Protein AF-A0A7C9DYQ6-F1 (afdb_monomer_lite)

pLDDT: mean 89.9, std 9.7, range [53.25, 98.31]

Organism: Opuntia streptacantha (NCBI:txid393608)

Sequence (169 aa):
LSIEDQRYFRDIVRRTRMLYDALRILAMAEEERRSGPGAGRRVRGDLRASTLLRDRGLWLNRDKRIVGSIPGVYIGDLFYFRMELCVVGLHGQSQAGIDYLPSSQSANGEPIATSIIVSGGYEDDEDAGDVLIYTGHGGHDKFHRMANHQKLEGGNLALERSMHYGIEI

Structure (mmCIF, N/CA/C/O backbone):
data_AF-A0A7C9DYQ6-F1
#
_entry.id   AF-A0A7C9DYQ6-F1
#
loop_
_atom_site.group_PDB
_atom_site.id
_atom_site.type_symbol
_atom_site.label_atom_id
_atom_site.label_alt_id
_atom_site.label_comp_id
_atom_site.label_asym_id
_atom_site.label_entity_id
_atom_site.label_seq_id
_atom_site.pdbx_PDB_ins_code
_atom_site.Cartn_x
_atom_site.Cartn_y
_atom_site.Cartn_z
_atom_site.occupancy
_atom_site.B_iso_or_equiv
_atom_site.auth_seq_id
_atom_site.auth_comp_id
_atom_site.auth_asym_id
_atom_site.auth_atom_id
_atom_site.pdbx_PDB_model_num
ATOM 1 N N . LEU A 1 1 ? -15.696 -10.432 -8.294 1.00 79.88 1 LEU A N 1
ATOM 2 C CA . LEU A 1 1 ? -16.493 -10.059 -7.101 1.00 79.88 1 LEU A CA 1
ATOM 3 C C . LEU A 1 1 ? -17.885 -9.661 -7.555 1.00 79.88 1 LEU A C 1
ATOM 5 O O . LEU A 1 1 ? -17.984 -8.973 -8.567 1.00 79.88 1 LEU A O 1
ATOM 9 N N . SER A 1 2 ? -18.927 -10.097 -6.850 1.00 94.62 2 SER A N 1
ATOM 10 C CA . SER A 1 2 ? -20.296 -9.629 -7.095 1.00 94.62 2 SER A CA 1
ATOM 11 C C . SER A 1 2 ? -20.467 -8.165 -6.659 1.00 94.62 2 SER A C 1
ATOM 13 O O . SER A 1 2 ? -19.612 -7.608 -5.966 1.00 94.62 2 SER A O 1
ATOM 15 N N . ILE A 1 3 ? -21.581 -7.529 -7.035 1.00 93.94 3 ILE A N 1
ATOM 16 C CA . ILE A 1 3 ? -21.916 -6.169 -6.572 1.00 93.94 3 ILE A CA 1
ATOM 17 C C . ILE A 1 3 ? -22.060 -6.135 -5.042 1.00 93.94 3 ILE A C 1
ATOM 19 O O . ILE A 1 3 ? -21.660 -5.164 -4.397 1.00 93.94 3 ILE A O 1
ATOM 23 N N . GLU A 1 4 ? -22.608 -7.193 -4.445 1.00 96.31 4 GLU A N 1
ATOM 24 C CA . GLU A 1 4 ? -22.757 -7.306 -2.992 1.00 96.31 4 GLU A CA 1
ATOM 25 C C . GLU A 1 4 ? -21.396 -7.389 -2.297 1.00 96.31 4 GLU A C 1
ATOM 27 O O . GLU A 1 4 ? -21.159 -6.649 -1.341 1.00 96.31 4 GLU A O 1
ATOM 32 N N . ASP A 1 5 ? -20.464 -8.180 -2.840 1.00 95.88 5 ASP A N 1
ATOM 33 C CA . ASP A 1 5 ? -19.092 -8.264 -2.326 1.00 95.88 5 ASP A CA 1
ATOM 34 C C . ASP A 1 5 ? -18.381 -6.912 -2.413 1.00 95.88 5 ASP A C 1
ATOM 36 O O . ASP A 1 5 ? -17.730 -6.476 -1.464 1.00 95.88 5 ASP A O 1
ATOM 40 N N . GLN A 1 6 ? -18.512 -6.216 -3.546 1.00 95.19 6 GLN A N 1
ATOM 41 C CA . GLN A 1 6 ? -17.910 -4.897 -3.733 1.00 95.19 6 GLN A CA 1
ATOM 42 C C . GLN A 1 6 ? -18.419 -3.901 -2.685 1.00 95.19 6 GLN A C 1
ATOM 44 O O . GLN A 1 6 ? -17.619 -3.215 -2.047 1.00 95.19 6 GLN A O 1
ATOM 49 N N . ARG A 1 7 ? -19.738 -3.861 -2.449 1.00 96.88 7 ARG A N 1
ATOM 50 C CA . ARG A 1 7 ? -20.347 -3.018 -1.406 1.00 96.88 7 ARG A CA 1
ATOM 51 C C . ARG A 1 7 ? -19.854 -3.395 -0.012 1.00 96.88 7 ARG A C 1
ATOM 53 O O . ARG A 1 7 ? -19.567 -2.504 0.785 1.00 96.88 7 ARG A O 1
ATOM 60 N N . TYR A 1 8 ? -19.738 -4.690 0.269 1.00 97.56 8 TYR A N 1
ATOM 61 C CA . TYR A 1 8 ? -19.241 -5.204 1.540 1.00 97.56 8 TYR A CA 1
ATOM 62 C C . TYR A 1 8 ? -17.797 -4.761 1.810 1.00 97.56 8 TYR A C 1
ATOM 64 O O . TYR A 1 8 ? -17.528 -4.125 2.832 1.00 97.56 8 TYR A O 1
ATOM 72 N N . PHE A 1 9 ? -16.875 -5.012 0.877 1.00 97.06 9 PHE A N 1
ATOM 73 C CA . PHE A 1 9 ? -15.475 -4.613 1.039 1.00 97.06 9 PHE A CA 1
ATOM 74 C C . PHE A 1 9 ? -15.312 -3.095 1.091 1.00 97.06 9 PHE A C 1
ATOM 76 O O . PHE A 1 9 ? -14.523 -2.588 1.892 1.00 97.06 9 PHE A O 1
ATOM 83 N N . ARG A 1 10 ? -16.100 -2.350 0.305 1.00 97.81 10 ARG A N 1
ATOM 84 C CA . ARG A 1 10 ? -16.103 -0.886 0.369 1.00 97.81 10 ARG A CA 1
ATOM 85 C C . ARG A 1 10 ? -16.522 -0.378 1.746 1.00 97.81 10 ARG A C 1
ATOM 87 O O . ARG A 1 10 ? -15.902 0.554 2.257 1.00 97.81 10 ARG A O 1
ATOM 94 N N . ASP A 1 11 ? -17.535 -0.983 2.368 1.00 98.19 11 ASP A N 1
ATOM 95 C CA . ASP A 1 11 ? -17.958 -0.598 3.718 1.00 98.19 11 ASP A CA 1
ATOM 96 C C . ASP A 1 11 ? -16.889 -0.918 4.772 1.00 98.19 11 ASP A C 1
ATOM 98 O O . ASP A 1 11 ? -16.663 -0.108 5.673 1.00 98.19 11 ASP A O 1
ATOM 102 N N . ILE A 1 12 ? -16.174 -2.040 4.633 1.00 97.88 12 ILE A N 1
ATOM 103 C CA . ILE A 1 12 ? -15.039 -2.378 5.507 1.00 97.88 12 ILE A CA 1
ATOM 104 C C . ILE A 1 12 ? -13.942 -1.319 5.404 1.00 97.88 12 ILE A C 1
ATOM 106 O O . ILE A 1 12 ? -13.562 -0.745 6.425 1.00 97.88 12 ILE A O 1
ATOM 110 N N . VAL A 1 13 ? -13.467 -1.017 4.190 1.00 97.81 13 VAL A N 1
ATOM 111 C CA . VAL A 1 13 ? -12.419 -0.006 3.977 1.00 97.81 13 VAL A CA 1
ATOM 112 C C . VAL A 1 13 ? -12.864 1.343 4.541 1.00 97.81 13 VAL A C 1
ATOM 114 O O . VAL A 1 13 ? -12.120 1.971 5.295 1.00 97.81 13 VAL A O 1
ATOM 117 N N . ARG A 1 14 ? -14.108 1.760 4.274 1.00 98.12 14 ARG A N 1
ATOM 118 C CA . ARG A 1 14 ? -14.682 3.003 4.807 1.00 98.12 14 ARG A CA 1
ATOM 119 C C . ARG A 1 14 ? -14.656 3.044 6.339 1.00 98.12 14 ARG A C 1
ATOM 121 O O . ARG A 1 14 ? -14.212 4.039 6.908 1.00 98.12 14 ARG A O 1
ATOM 128 N N . ARG A 1 15 ? -15.112 1.986 7.021 1.00 98.25 15 ARG A N 1
ATOM 129 C CA . ARG A 1 15 ? -15.119 1.920 8.496 1.00 98.25 15 ARG A CA 1
ATOM 130 C C . ARG A 1 15 ? -13.708 1.935 9.076 1.00 98.25 15 ARG A C 1
ATOM 132 O O . ARG A 1 15 ? -13.469 2.659 10.040 1.00 98.25 15 ARG A O 1
ATOM 139 N N . THR A 1 16 ? -12.781 1.182 8.486 1.00 98.19 16 THR A N 1
ATOM 140 C CA . THR A 1 16 ? -11.380 1.150 8.925 1.00 98.19 16 THR A CA 1
ATOM 141 C C . THR A 1 16 ? -10.738 2.527 8.813 1.00 98.19 16 THR A C 1
ATOM 143 O O . THR A 1 16 ? -10.102 2.980 9.763 1.00 98.19 16 THR A O 1
ATOM 146 N N . ARG A 1 17 ? -10.954 3.231 7.695 1.00 97.88 17 ARG A N 1
ATOM 147 C CA . ARG A 1 17 ? -10.434 4.589 7.488 1.00 97.88 17 ARG A CA 1
ATOM 148 C C . ARG A 1 17 ? -11.036 5.598 8.467 1.00 97.88 17 ARG A C 1
ATOM 150 O O . ARG A 1 17 ? -10.295 6.343 9.097 1.00 97.88 17 ARG A O 1
ATOM 157 N N . MET A 1 18 ? -12.353 5.554 8.693 1.00 98.12 18 MET A N 1
ATOM 158 C CA . MET A 1 18 ? -13.001 6.397 9.708 1.00 98.12 18 MET A CA 1
ATOM 159 C C . MET A 1 18 ? -12.427 6.170 11.109 1.00 98.12 18 MET A C 1
ATOM 161 O O . MET A 1 18 ? -12.198 7.126 11.848 1.00 98.12 18 MET A O 1
ATOM 165 N N . LEU A 1 19 ? -12.190 4.910 11.483 1.00 98.19 19 LEU A N 1
ATOM 166 C CA . LEU A 1 19 ? -11.599 4.581 12.774 1.00 98.19 19 LEU A CA 1
ATOM 167 C C . LEU A 1 19 ? -10.146 5.064 12.864 1.00 98.19 19 LEU A C 1
ATOM 169 O O . LEU A 1 19 ? -9.760 5.640 13.878 1.00 98.19 19 LEU A O 1
ATOM 173 N N . TYR A 1 20 ? -9.357 4.863 11.807 1.00 98.31 20 TYR A N 1
ATOM 174 C CA . TYR A 1 20 ? -7.987 5.363 11.718 1.00 98.31 20 TYR A CA 1
ATOM 175 C C . TYR A 1 20 ? -7.922 6.880 11.928 1.00 98.31 20 TYR A C 1
ATOM 177 O O . TYR A 1 20 ? -7.159 7.349 12.774 1.00 98.31 20 TYR A O 1
ATOM 185 N N . ASP A 1 21 ? -8.763 7.639 11.225 1.00 97.62 21 ASP A N 1
ATOM 186 C CA . ASP A 1 21 ? -8.807 9.095 11.348 1.00 97.62 21 ASP A CA 1
ATOM 187 C C . ASP A 1 21 ? -9.273 9.557 12.729 1.00 97.62 21 ASP A C 1
ATOM 189 O O . ASP A 1 21 ? -8.653 10.446 13.317 1.00 97.62 21 ASP A O 1
ATOM 193 N N . ALA A 1 22 ? -10.308 8.927 13.291 1.00 97.69 22 ALA A N 1
ATOM 194 C CA . ALA A 1 22 ? -10.780 9.246 14.636 1.00 97.69 22 ALA A CA 1
ATOM 195 C C . ALA A 1 22 ? -9.684 9.016 15.691 1.00 97.69 22 ALA A C 1
ATOM 197 O O . ALA A 1 22 ? -9.446 9.876 16.540 1.00 97.69 22 ALA A O 1
ATOM 198 N N . LEU A 1 23 ? -8.968 7.889 15.607 1.00 97.06 23 LEU A N 1
ATOM 199 C CA . LEU A 1 23 ? -7.851 7.577 16.501 1.00 97.06 23 LEU A CA 1
ATOM 200 C C . LEU A 1 23 ? -6.681 8.544 16.318 1.00 97.06 23 LEU A C 1
ATOM 202 O O . LEU A 1 23 ? -6.050 8.934 17.299 1.00 97.06 23 LEU A O 1
ATOM 206 N N . ARG A 1 24 ? -6.395 8.954 15.080 1.00 95.94 24 ARG A N 1
ATOM 207 C CA . ARG A 1 24 ? -5.340 9.924 14.773 1.00 95.94 24 ARG A CA 1
ATOM 208 C C . ARG A 1 24 ? -5.650 11.284 15.395 1.00 95.94 24 ARG A C 1
ATOM 210 O O . ARG A 1 24 ? -4.775 11.856 16.042 1.00 95.94 24 ARG A O 1
ATOM 217 N N . ILE A 1 25 ? -6.880 11.774 15.235 1.00 94.31 25 ILE A N 1
ATOM 218 C CA . ILE A 1 25 ? -7.342 13.044 15.818 1.00 94.31 25 ILE A CA 1
ATOM 219 C C . ILE A 1 25 ? -7.317 12.970 17.348 1.00 94.31 25 ILE A C 1
ATOM 221 O O . ILE A 1 25 ? -6.784 13.871 17.994 1.00 94.31 25 ILE A O 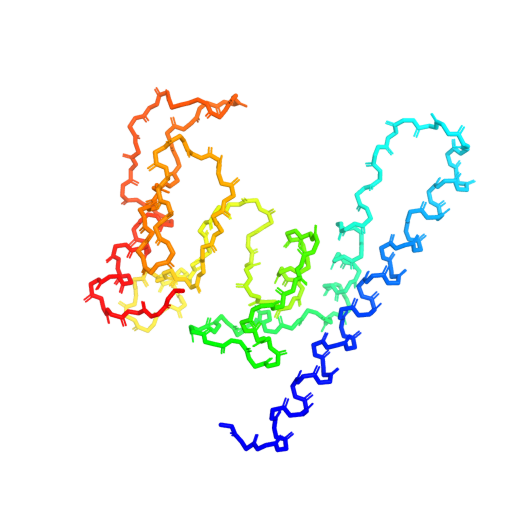1
ATOM 225 N N . LEU A 1 26 ? -7.818 11.877 17.932 1.00 94.12 26 LEU A N 1
ATOM 226 C CA . LEU A 1 26 ? -7.792 11.668 19.380 1.00 94.12 26 LEU A CA 1
ATOM 227 C C . LEU A 1 26 ? -6.357 11.667 19.925 1.00 94.12 26 LEU A C 1
ATOM 229 O O . LEU A 1 26 ? -6.066 12.371 20.887 1.00 94.12 26 LEU A O 1
ATOM 233 N N . ALA A 1 27 ? -5.443 10.938 19.280 1.00 91.12 27 ALA A N 1
ATOM 234 C CA . ALA A 1 27 ? -4.046 10.858 19.697 1.00 91.12 27 ALA A CA 1
ATOM 235 C C . ALA A 1 27 ? -3.321 12.215 19.639 1.00 91.12 27 ALA A C 1
ATOM 237 O O . ALA A 1 27 ? -2.399 12.442 20.425 1.00 91.12 27 ALA A O 1
ATOM 238 N N . MET A 1 28 ? -3.717 13.096 18.714 1.00 88.69 28 MET A N 1
ATOM 239 C CA . MET A 1 28 ? -3.224 14.474 18.641 1.00 88.69 28 MET A CA 1
ATOM 240 C C . MET A 1 28 ? -3.793 15.325 19.783 1.00 88.69 28 MET A C 1
ATOM 242 O O . MET A 1 28 ? -3.023 15.941 20.518 1.00 88.69 28 MET A O 1
ATOM 246 N N . ALA A 1 29 ? -5.112 15.288 19.995 1.00 89.25 29 ALA A N 1
ATOM 247 C CA . ALA A 1 29 ? -5.782 16.049 21.051 1.00 89.25 29 ALA A CA 1
ATOM 248 C C . ALA A 1 29 ? -5.314 15.651 22.466 1.00 89.25 29 ALA A C 1
ATOM 250 O O . ALA A 1 29 ? -5.146 16.502 23.341 1.00 89.25 29 ALA A O 1
ATOM 251 N N . GLU A 1 30 ? -5.073 14.360 22.711 1.00 88.44 30 GLU A N 1
ATOM 252 C CA . GLU A 1 30 ? -4.536 13.874 23.986 1.00 88.44 30 GLU A CA 1
ATOM 253 C C . GLU A 1 30 ? -3.125 14.394 24.267 1.00 88.44 30 GLU A C 1
ATOM 255 O O . GLU A 1 30 ? -2.801 14.690 25.419 1.00 88.44 30 GLU A O 1
ATOM 260 N N . GLU A 1 31 ? -2.283 14.516 23.241 1.00 83.56 31 GLU A N 1
ATOM 261 C CA . GLU A 1 31 ? -0.938 15.050 23.421 1.00 83.56 31 GLU A CA 1
ATOM 262 C C . GLU A 1 31 ? -0.965 16.557 23.678 1.00 83.56 31 GLU A C 1
ATOM 264 O O . GLU A 1 31 ? -0.283 17.022 24.587 1.00 83.56 31 GLU A O 1
ATOM 269 N N . GLU A 1 32 ? -1.777 17.317 22.938 1.00 83.25 32 GLU A N 1
ATOM 270 C CA . GLU A 1 32 ? -1.938 18.761 23.160 1.00 83.25 32 GLU A CA 1
ATOM 271 C C . GLU A 1 32 ? -2.374 19.060 24.600 1.00 83.25 32 GLU A C 1
ATOM 273 O O . GLU A 1 32 ? -1.846 19.966 25.246 1.00 83.25 32 GLU A O 1
ATOM 278 N N . ARG A 1 33 ? -3.270 18.232 25.152 1.00 83.88 33 ARG A N 1
ATOM 279 C CA . ARG A 1 33 ? -3.682 18.310 26.559 1.00 83.88 33 ARG A CA 1
ATOM 280 C C . ARG A 1 33 ? -2.561 18.007 27.556 1.00 83.88 33 ARG A C 1
ATOM 282 O O . ARG A 1 33 ? -2.598 18.539 28.661 1.00 83.88 33 ARG A O 1
ATOM 289 N N . ARG A 1 34 ? -1.621 17.117 27.218 1.00 81.31 34 ARG A N 1
ATOM 290 C CA . ARG A 1 34 ? -0.516 16.705 28.107 1.00 81.31 34 ARG A CA 1
ATOM 291 C C . ARG A 1 34 ? 0.662 17.669 28.056 1.00 81.31 34 ARG A C 1
ATOM 293 O O . ARG A 1 34 ? 1.248 17.961 29.092 1.00 81.31 34 ARG A O 1
ATOM 300 N N . SER A 1 35 ? 1.008 18.132 26.862 1.00 76.50 35 SER A N 1
ATOM 301 C CA . SER A 1 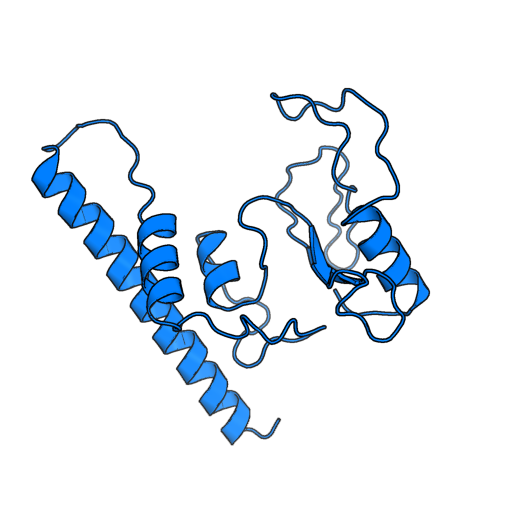35 ? 2.219 18.913 26.604 1.00 76.50 35 SER A CA 1
ATOM 302 C C . SER A 1 35 ? 1.979 20.427 26.652 1.00 76.50 35 SER A C 1
ATOM 304 O O . SER A 1 35 ? 2.939 21.193 26.659 1.00 76.50 35 SER A O 1
ATOM 306 N N . GLY A 1 36 ? 0.717 20.863 26.733 1.00 67.31 36 GLY A N 1
ATOM 307 C CA . GLY A 1 36 ? 0.322 22.269 26.689 1.00 67.31 36 GLY A CA 1
ATOM 308 C C . GLY A 1 36 ? 0.355 22.846 25.264 1.00 67.31 36 GLY A C 1
ATOM 309 O O . GLY A 1 36 ? 1.024 22.302 24.378 1.00 67.31 36 GLY A O 1
ATOM 310 N N . PRO A 1 37 ? -0.367 23.952 25.002 1.00 62.12 37 PRO A N 1
ATOM 311 C CA . PRO A 1 37 ? -0.354 24.600 23.694 1.00 62.12 37 PRO A CA 1
ATOM 312 C C . PRO A 1 37 ? 1.060 25.108 23.359 1.00 62.12 37 PRO A C 1
ATOM 314 O O . PRO A 1 37 ? 1.638 25.891 24.107 1.00 62.12 37 PRO A O 1
ATOM 317 N N . GLY A 1 38 ? 1.622 24.663 22.229 1.00 59.38 38 GLY A N 1
ATOM 318 C CA . GLY A 1 38 ? 2.915 25.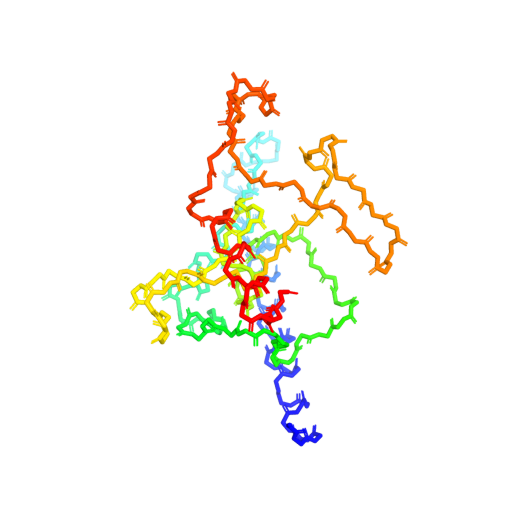146 21.718 1.00 59.38 38 GLY A CA 1
ATOM 319 C C . GLY A 1 38 ? 4.148 24.290 22.039 1.00 59.38 38 GLY A C 1
ATOM 320 O O . GLY A 1 38 ? 5.251 24.658 21.636 1.00 59.38 38 GLY A O 1
ATOM 321 N N . ALA A 1 39 ? 4.008 23.131 22.694 1.00 58.12 39 ALA A N 1
ATOM 322 C CA . ALA A 1 39 ? 5.112 22.178 22.823 1.00 58.12 39 ALA A CA 1
ATOM 323 C C . ALA A 1 39 ? 5.440 21.551 21.452 1.00 58.12 39 ALA A C 1
ATOM 325 O O . ALA A 1 39 ? 4.761 20.645 20.978 1.00 58.12 39 ALA A O 1
ATOM 326 N N . GLY A 1 40 ? 6.485 22.064 20.796 1.00 53.25 40 GLY A N 1
ATOM 327 C CA . GLY A 1 40 ? 6.843 21.841 19.387 1.00 53.25 40 GLY A CA 1
ATOM 328 C C . GLY A 1 40 ? 7.254 20.426 18.950 1.00 53.25 40 GLY A C 1
ATOM 329 O O . GLY A 1 40 ? 8.011 20.289 17.989 1.00 53.25 40 GLY A O 1
ATOM 330 N N . ARG A 1 41 ? 6.783 19.353 19.597 1.00 60.28 41 ARG A N 1
ATOM 331 C CA . ARG A 1 41 ? 6.963 17.987 19.087 1.00 60.28 41 ARG A CA 1
ATOM 332 C C . ARG A 1 41 ? 5.784 17.624 18.192 1.00 60.28 41 ARG A C 1
ATOM 334 O O . ARG A 1 41 ? 4.681 17.379 18.664 1.00 60.28 41 ARG A O 1
ATOM 341 N N . ARG A 1 42 ? 6.029 17.575 16.880 1.00 66.12 42 ARG A N 1
ATOM 342 C CA . ARG A 1 42 ? 5.038 17.173 15.873 1.00 66.12 42 ARG A CA 1
ATOM 343 C C . ARG A 1 42 ? 4.565 15.748 16.177 1.00 66.12 42 ARG A C 1
ATOM 345 O O . ARG A 1 42 ? 5.302 14.782 15.978 1.00 66.12 42 ARG A O 1
ATOM 352 N N . VAL A 1 43 ? 3.356 15.624 16.713 1.00 73.88 43 VAL A N 1
ATOM 353 C CA . VAL A 1 43 ? 2.785 14.339 17.121 1.00 73.88 43 VAL A CA 1
ATOM 354 C C . VAL A 1 43 ? 2.510 13.515 15.879 1.00 73.88 43 VAL A C 1
ATOM 356 O O . VAL A 1 43 ? 1.725 13.905 15.018 1.00 73.88 43 VAL A O 1
ATOM 359 N N . ARG A 1 44 ? 3.146 12.348 15.791 1.00 87.12 44 ARG A N 1
ATOM 360 C CA . ARG A 1 44 ? 2.879 11.358 14.746 1.00 87.12 44 ARG A CA 1
ATOM 361 C C . ARG A 1 44 ? 1.609 10.575 15.081 1.00 87.12 44 ARG A C 1
ATOM 363 O O . ARG A 1 44 ? 1.658 9.385 15.398 1.00 87.12 44 ARG A O 1
ATOM 370 N N . GLY A 1 45 ? 0.471 11.274 15.085 1.00 92.62 45 GLY A N 1
ATOM 371 C CA . GLY A 1 45 ? -0.845 10.677 15.333 1.00 92.62 45 GLY A CA 1
ATOM 372 C C . GLY A 1 45 ? -1.145 9.543 14.351 1.00 92.62 45 GLY A C 1
ATOM 373 O O . GLY A 1 45 ? -1.750 8.546 14.731 1.00 92.62 45 GLY A O 1
ATOM 374 N N . ASP A 1 46 ? -0.630 9.655 13.123 1.00 94.75 46 ASP A N 1
ATOM 375 C CA . ASP A 1 46 ? -0.660 8.630 12.081 1.00 94.75 46 ASP A CA 1
ATOM 376 C C . ASP A 1 46 ? -0.027 7.306 12.540 1.00 94.75 46 ASP A C 1
ATOM 378 O O . ASP A 1 46 ? -0.614 6.238 12.349 1.00 94.75 46 ASP A O 1
ATOM 382 N N . LEU A 1 47 ? 1.141 7.374 13.191 1.00 95.06 47 LEU A N 1
ATOM 383 C CA . LEU A 1 47 ? 1.843 6.205 13.726 1.00 95.06 47 LEU A CA 1
ATOM 384 C C . LEU A 1 47 ? 1.129 5.630 14.950 1.00 95.06 47 LEU A C 1
ATOM 386 O O . LEU A 1 47 ? 1.016 4.409 15.061 1.00 95.06 47 LEU A O 1
ATOM 390 N N . ARG A 1 48 ? 0.628 6.483 15.856 1.00 94.56 48 ARG A N 1
ATOM 391 C CA . ARG A 1 48 ? -0.119 6.034 17.046 1.00 94.56 48 ARG A CA 1
ATOM 392 C C . ARG A 1 48 ? -1.404 5.305 16.655 1.00 94.56 48 ARG A C 1
ATOM 394 O O . ARG A 1 48 ? -1.627 4.189 17.119 1.00 94.56 48 ARG A O 1
ATOM 401 N N . ALA A 1 49 ? -2.205 5.895 15.767 1.00 97.06 49 ALA A N 1
ATOM 402 C CA . ALA A 1 49 ? -3.436 5.287 15.271 1.00 97.06 49 ALA A CA 1
ATOM 403 C C . ALA A 1 49 ? -3.158 3.955 14.568 1.00 97.06 49 ALA A C 1
ATOM 405 O O . ALA A 1 49 ? -3.788 2.946 14.875 1.00 97.06 49 ALA A O 1
ATOM 406 N N . SER A 1 50 ? -2.161 3.930 13.679 1.00 96.94 50 SER A N 1
ATOM 407 C CA . SER A 1 50 ? -1.784 2.714 12.961 1.00 96.94 50 SER A CA 1
ATOM 408 C C . SER A 1 50 ? -1.302 1.604 13.900 1.00 96.94 50 SER A C 1
ATOM 410 O O . SER A 1 50 ? -1.727 0.459 13.755 1.00 96.94 50 SER A O 1
ATOM 412 N N . THR A 1 51 ? -0.482 1.945 14.901 1.00 96.25 51 THR A N 1
ATOM 413 C CA . THR A 1 51 ? -0.006 1.007 15.932 1.00 96.25 51 THR A CA 1
ATOM 414 C C . THR A 1 51 ? -1.174 0.410 16.707 1.00 96.25 51 THR A C 1
ATOM 416 O O . THR A 1 51 ? -1.276 -0.806 16.813 1.00 96.25 51 THR A O 1
ATOM 419 N N . LEU A 1 52 ? -2.107 1.245 17.171 1.00 96.56 52 LEU A N 1
ATOM 420 C CA . LEU A 1 52 ? -3.272 0.770 17.911 1.00 96.56 52 LEU A CA 1
ATOM 421 C C . LEU A 1 52 ? -4.151 -0.156 17.061 1.00 96.56 52 LEU A C 1
ATOM 423 O O . LEU A 1 52 ? -4.568 -1.209 17.537 1.00 96.56 52 LEU A O 1
ATOM 427 N N . LEU A 1 53 ? -4.408 0.197 15.798 1.00 97.56 53 LEU A N 1
ATOM 428 C CA . LEU A 1 53 ? -5.153 -0.678 14.891 1.00 97.56 53 LEU A CA 1
ATOM 429 C C . LEU A 1 53 ? -4.427 -2.004 14.659 1.00 97.56 53 LEU A C 1
ATOM 431 O O . LEU A 1 53 ? -5.068 -3.052 14.676 1.00 97.56 53 LEU A O 1
ATOM 435 N N . ARG A 1 54 ? -3.101 -1.981 14.489 1.00 95.88 54 ARG A N 1
ATOM 436 C CA . ARG A 1 54 ? -2.291 -3.193 14.308 1.00 95.88 54 ARG A CA 1
ATOM 437 C C . ARG A 1 54 ? -2.409 -4.114 15.513 1.00 95.88 54 ARG A C 1
ATOM 439 O O . ARG A 1 54 ? -2.692 -5.297 15.354 1.00 95.88 54 ARG A O 1
ATOM 446 N N . ASP A 1 55 ? -2.215 -3.564 16.706 1.00 96.88 55 ASP A N 1
ATOM 447 C CA . ASP A 1 55 ? -2.193 -4.319 17.959 1.00 96.88 55 ASP A CA 1
ATOM 448 C C . ASP A 1 55 ? -3.582 -4.896 18.293 1.00 96.88 55 ASP A C 1
ATOM 450 O O . ASP A 1 55 ? -3.695 -5.900 18.993 1.00 96.88 55 ASP A O 1
ATOM 454 N N . ARG A 1 56 ? -4.649 -4.299 17.745 1.00 96.62 56 ARG A N 1
ATOM 455 C CA . ARG A 1 56 ? -6.026 -4.810 17.814 1.00 96.62 56 ARG A CA 1
ATOM 456 C C . ARG A 1 56 ? -6.419 -5.718 16.645 1.00 96.62 56 ARG A C 1
ATOM 458 O O . ARG A 1 56 ? -7.574 -6.123 16.579 1.00 96.62 56 ARG A O 1
ATOM 465 N N . GLY A 1 57 ? -5.499 -6.035 15.731 1.00 95.31 57 GLY A N 1
ATOM 466 C CA . GLY A 1 57 ? -5.776 -6.893 14.574 1.00 95.31 57 GLY A CA 1
ATOM 467 C C . GLY A 1 57 ? -6.717 -6.267 13.541 1.00 95.31 57 GLY A C 1
ATOM 468 O O . GLY A 1 57 ? -7.394 -6.983 12.816 1.00 95.31 57 GLY A O 1
ATOM 469 N N . LEU A 1 58 ? -6.782 -4.935 13.485 1.00 96.31 58 LEU A N 1
ATOM 470 C CA . LEU A 1 58 ? -7.691 -4.172 12.623 1.00 96.31 58 LEU A CA 1
ATOM 471 C C . LEU A 1 58 ? -7.032 -3.673 11.328 1.00 96.31 58 LEU A C 1
ATOM 473 O O . LEU A 1 58 ? -7.654 -2.928 10.573 1.00 96.31 58 LEU A O 1
ATOM 477 N N . TRP A 1 59 ? -5.780 -4.055 11.066 1.00 96.12 59 TRP A N 1
ATOM 478 C CA . TRP A 1 59 ? -5.195 -3.876 9.736 1.00 96.12 59 TRP A CA 1
ATOM 479 C C . TRP A 1 59 ? -5.866 -4.826 8.752 1.00 96.12 59 TRP A C 1
ATOM 481 O O . TRP A 1 59 ? -6.004 -6.021 9.015 1.00 96.12 59 TRP A O 1
ATOM 491 N N . LEU A 1 60 ? -6.249 -4.290 7.602 1.00 95.44 60 LEU A N 1
ATOM 492 C CA . LEU A 1 60 ? -6.786 -5.068 6.501 1.00 95.44 60 LEU A CA 1
ATOM 493 C C . LEU A 1 60 ? -5.637 -5.685 5.705 1.00 95.44 60 LEU A C 1
ATOM 495 O O . LEU A 1 60 ? -4.543 -5.131 5.644 1.00 95.44 60 LEU A O 1
ATOM 499 N N . ASN A 1 61 ? -5.893 -6.849 5.108 1.00 89.50 61 ASN A N 1
ATOM 500 C CA . ASN A 1 61 ? -4.978 -7.531 4.184 1.00 89.50 61 ASN A CA 1
ATOM 501 C C . ASN A 1 61 ? -3.548 -7.752 4.725 1.00 89.50 61 ASN A C 1
ATOM 503 O O . ASN A 1 61 ? -2.623 -7.994 3.963 1.00 89.50 61 ASN A O 1
ATOM 507 N N . ARG A 1 62 ? -3.353 -7.730 6.051 1.00 79.12 62 ARG A N 1
ATOM 508 C CA . ARG A 1 62 ? -2.027 -7.832 6.680 1.00 79.12 62 ARG A CA 1
ATOM 509 C C . ARG A 1 62 ? -1.275 -9.102 6.276 1.00 79.12 62 ARG A C 1
ATOM 511 O O . ARG A 1 62 ? -0.096 -9.044 5.941 1.00 79.12 62 ARG A O 1
ATOM 518 N N . ASP A 1 63 ? -1.975 -10.230 6.317 1.00 74.50 63 ASP A N 1
ATOM 519 C CA . ASP A 1 63 ? -1.411 -11.550 6.014 1.00 74.50 63 ASP A CA 1
ATOM 520 C C . ASP A 1 63 ? -1.642 -11.943 4.547 1.00 74.50 63 ASP A C 1
ATOM 522 O O . ASP A 1 63 ? -1.143 -12.960 4.074 1.00 74.50 63 ASP A O 1
ATOM 526 N N . LYS A 1 64 ? -2.418 -11.130 3.820 1.00 69.31 64 LYS A N 1
ATOM 527 C CA . LYS A 1 64 ? -2.772 -11.332 2.418 1.00 69.31 64 LYS A CA 1
ATOM 528 C C . LYS A 1 64 ? -2.087 -10.243 1.609 1.00 69.31 64 LYS A C 1
ATOM 530 O O . LYS A 1 64 ? -2.657 -9.188 1.366 1.00 69.31 64 LYS A O 1
ATOM 535 N N . ARG A 1 65 ? -0.846 -10.508 1.210 1.00 73.00 65 ARG A N 1
ATOM 536 C CA . ARG A 1 65 ? -0.115 -9.688 0.239 1.00 73.00 65 ARG A CA 1
ATOM 537 C C . ARG A 1 65 ? -0.769 -9.890 -1.129 1.00 73.00 65 ARG A C 1
ATOM 539 O O . ARG A 1 65 ? -0.449 -10.838 -1.839 1.00 73.00 65 ARG A O 1
ATOM 546 N N . ILE A 1 66 ? -1.787 -9.083 -1.408 1.00 87.19 66 ILE A N 1
ATOM 547 C CA . ILE A 1 66 ? -2.578 -9.154 -2.636 1.00 87.19 66 ILE A CA 1
ATOM 548 C C . ILE A 1 66 ? -1.756 -8.538 -3.768 1.00 87.19 66 ILE A C 1
ATOM 550 O O . ILE A 1 66 ? -1.197 -7.458 -3.610 1.00 87.19 66 ILE A O 1
ATOM 554 N N . VAL A 1 67 ? -1.699 -9.246 -4.891 1.00 90.62 67 VAL A N 1
ATOM 555 C CA . VAL A 1 67 ? -1.218 -8.717 -6.168 1.00 90.62 67 VAL A CA 1
ATOM 556 C C . VAL A 1 67 ? -2.420 -8.141 -6.914 1.00 90.62 67 VAL A C 1
ATOM 558 O O . VAL A 1 67 ? -3.467 -8.794 -6.978 1.00 90.62 67 VAL A O 1
ATOM 561 N N . GLY A 1 68 ? -2.261 -6.937 -7.459 1.00 92.44 68 GLY A N 1
ATOM 562 C CA . GLY A 1 68 ? -3.309 -6.211 -8.169 1.00 92.44 68 GLY A CA 1
ATOM 563 C C . GLY A 1 68 ? -4.341 -5.556 -7.246 1.00 92.44 68 GLY A C 1
ATOM 564 O O . GLY A 1 68 ? -4.051 -5.132 -6.126 1.00 92.44 68 GLY A O 1
ATOM 565 N N . SER A 1 69 ? -5.578 -5.457 -7.728 1.00 93.94 69 SER A N 1
ATOM 566 C CA . SER A 1 69 ? -6.641 -4.680 -7.075 1.00 93.94 69 SER A CA 1
ATOM 567 C C . SER A 1 69 ? -6.968 -5.127 -5.637 1.00 93.94 69 SER A C 1
ATOM 569 O O . SER A 1 69 ? -7.390 -6.261 -5.393 1.00 93.94 69 SER A O 1
ATOM 571 N N . ILE A 1 70 ? -6.900 -4.188 -4.683 1.00 94.62 70 ILE A N 1
ATOM 572 C CA . ILE A 1 70 ? -7.317 -4.402 -3.288 1.00 94.62 70 ILE A CA 1
ATOM 573 C C . ILE A 1 70 ? -8.845 -4.260 -3.153 1.00 94.62 70 ILE A C 1
ATOM 575 O O . ILE A 1 70 ? -9.390 -3.188 -3.430 1.00 94.62 70 ILE A O 1
ATOM 579 N N . PRO A 1 71 ? -9.576 -5.282 -2.664 1.00 94.81 71 PRO A N 1
ATOM 580 C CA .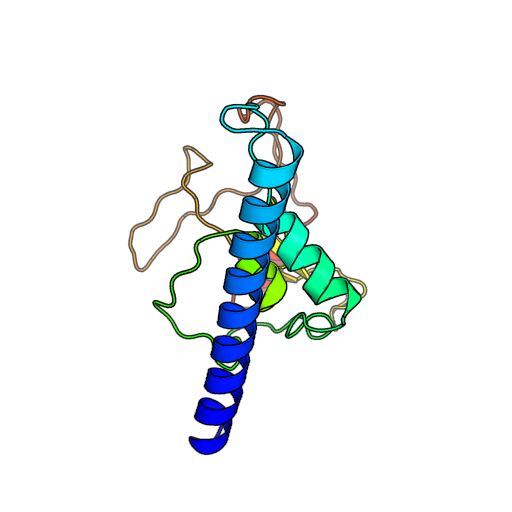 PRO A 1 71 ? -11.024 -5.193 -2.502 1.00 94.81 71 PRO A CA 1
ATOM 581 C C . PRO A 1 71 ? -11.461 -4.014 -1.620 1.00 94.81 71 PRO A C 1
ATOM 583 O O . PRO A 1 71 ? -11.033 -3.880 -0.475 1.00 94.81 71 PRO A O 1
ATOM 586 N N . GLY A 1 72 ? -12.362 -3.178 -2.146 1.00 96.38 72 GLY A N 1
ATOM 587 C CA . GLY A 1 72 ? -12.918 -2.011 -1.447 1.00 96.38 72 GLY A CA 1
ATOM 588 C C . GLY A 1 72 ? -12.107 -0.718 -1.591 1.00 96.38 72 GLY A C 1
ATOM 589 O O . GLY A 1 72 ? -12.594 0.339 -1.173 1.00 96.38 72 GLY A O 1
ATOM 590 N N . VAL A 1 73 ? -10.920 -0.789 -2.199 1.00 97.12 73 VAL A N 1
ATOM 591 C CA . VAL A 1 73 ? -10.126 0.366 -2.631 1.00 97.12 73 VAL A CA 1
ATOM 592 C C . VAL A 1 73 ? -10.351 0.564 -4.125 1.00 97.12 73 VAL A C 1
ATOM 594 O O . VAL A 1 73 ? -10.302 -0.395 -4.893 1.00 97.12 73 VAL A O 1
ATOM 597 N N . TYR A 1 74 ? -10.621 1.797 -4.536 1.00 96.94 74 TYR A N 1
ATOM 598 C CA . TYR A 1 74 ? -10.877 2.140 -5.930 1.00 96.94 74 TYR A CA 1
ATOM 599 C C . TYR A 1 74 ? -9.884 3.183 -6.432 1.00 96.94 74 TYR A C 1
ATOM 601 O O . TYR A 1 74 ? -9.391 4.013 -5.667 1.00 96.94 74 TYR A O 1
ATOM 609 N N . ILE A 1 75 ? -9.624 3.155 -7.740 1.00 96.50 75 ILE A N 1
ATOM 610 C CA . ILE A 1 75 ? -8.833 4.182 -8.421 1.00 96.50 75 ILE A CA 1
ATOM 611 C C . ILE A 1 75 ? -9.446 5.557 -8.118 1.00 96.50 75 ILE A C 1
ATOM 613 O O . ILE A 1 75 ? -10.658 5.744 -8.229 1.00 96.50 75 ILE A O 1
ATOM 617 N N . GLY A 1 76 ? -8.600 6.503 -7.708 1.00 96.12 76 GLY A N 1
ATOM 618 C CA . GLY A 1 76 ? -9.011 7.845 -7.288 1.00 96.12 76 GLY A CA 1
ATOM 619 C C . GLY A 1 76 ? -9.301 7.994 -5.790 1.00 96.12 76 GLY A C 1
ATOM 620 O O . GLY A 1 76 ? -9.551 9.111 -5.338 1.00 96.12 76 GLY A O 1
ATOM 621 N N . ASP A 1 77 ? -9.241 6.920 -4.993 1.00 97.81 77 ASP A N 1
ATOM 622 C CA . ASP A 1 77 ? -9.288 7.048 -3.537 1.00 97.81 77 ASP A CA 1
ATOM 623 C C . ASP A 1 77 ? -8.080 7.841 -3.017 1.00 97.81 77 ASP A C 1
ATOM 625 O O . ASP A 1 77 ? -6.923 7.519 -3.283 1.00 97.81 77 ASP A O 1
ATOM 629 N N . LEU A 1 78 ? -8.361 8.868 -2.217 1.00 96.56 78 LEU A N 1
ATOM 630 C CA . LEU A 1 78 ? -7.337 9.713 -1.611 1.00 96.56 78 LEU A CA 1
ATOM 631 C C . LEU A 1 78 ? -6.887 9.142 -0.271 1.00 96.56 78 LEU A C 1
ATOM 633 O O . LEU A 1 78 ? -7.732 8.741 0.529 1.00 96.56 78 LEU A O 1
ATOM 637 N N . PHE A 1 79 ? -5.586 9.198 0.003 1.00 96.06 79 PHE A N 1
ATOM 638 C CA . PHE A 1 79 ? -4.978 8.835 1.283 1.00 96.06 79 PHE A CA 1
ATOM 639 C C . PHE A 1 79 ? -4.065 9.965 1.747 1.00 96.06 79 PHE A C 1
ATOM 641 O O . PHE A 1 79 ? -3.305 10.518 0.955 1.00 96.06 79 PHE A O 1
ATOM 648 N N . TYR A 1 80 ? -4.125 10.308 3.032 1.00 93.06 80 TYR A N 1
ATOM 649 C CA . TYR A 1 80 ? -3.391 11.468 3.557 1.00 93.06 80 TYR A CA 1
ATOM 650 C C . TYR A 1 80 ? -2.061 11.089 4.209 1.00 93.06 80 TYR A C 1
ATOM 652 O O . TYR A 1 80 ? -1.184 11.936 4.379 1.00 93.06 80 TYR A O 1
ATOM 660 N N . PHE A 1 81 ? -1.898 9.819 4.588 1.00 94.69 81 PHE A N 1
ATOM 661 C CA . PHE A 1 81 ? -0.715 9.337 5.293 1.00 94.69 81 PHE A CA 1
ATOM 662 C C . PHE A 1 81 ? -0.250 7.990 4.745 1.00 94.69 81 PHE A C 1
ATOM 664 O O . PHE A 1 81 ? -1.056 7.091 4.520 1.00 94.69 81 PHE A O 1
ATOM 671 N N . ARG A 1 82 ? 1.074 7.791 4.656 1.00 95.06 82 ARG A N 1
ATOM 672 C CA . ARG A 1 82 ? 1.682 6.490 4.306 1.00 95.06 82 ARG A CA 1
ATOM 673 C C . ARG A 1 82 ? 1.182 5.353 5.198 1.00 95.06 82 ARG A C 1
ATOM 675 O O . ARG A 1 82 ? 0.968 4.246 4.726 1.00 95.06 82 ARG A O 1
ATOM 682 N N . MET A 1 83 ? 0.940 5.639 6.476 1.00 96.62 83 MET A N 1
ATOM 683 C CA . MET A 1 83 ? 0.419 4.643 7.413 1.00 96.62 83 MET A CA 1
ATOM 684 C C . MET A 1 83 ? -1.033 4.241 7.147 1.00 96.62 83 MET A C 1
ATOM 686 O O . MET A 1 83 ? -1.421 3.145 7.539 1.00 96.62 83 MET A O 1
ATOM 690 N N . GLU A 1 84 ? -1.828 5.085 6.491 1.00 96.81 84 GLU A N 1
ATOM 691 C CA . GLU A 1 84 ? -3.189 4.736 6.075 1.00 96.81 84 GLU A CA 1
ATOM 692 C C . GLU A 1 84 ? -3.151 3.639 4.998 1.00 96.81 84 GLU A C 1
ATOM 694 O O . GLU A 1 84 ? -3.912 2.674 5.071 1.00 96.81 84 GLU A O 1
ATOM 699 N 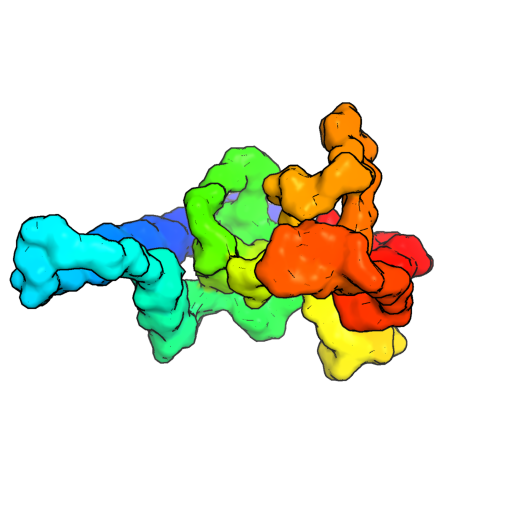N . LEU A 1 85 ? -2.181 3.723 4.076 1.00 96.50 85 LEU A N 1
ATOM 700 C CA . LEU A 1 85 ? -1.913 2.689 3.069 1.00 96.50 85 LEU A CA 1
ATOM 701 C C . LEU A 1 85 ? -1.531 1.357 3.724 1.00 96.50 85 LEU A C 1
ATOM 703 O O . LEU A 1 85 ? -2.052 0.313 3.333 1.00 96.50 85 LEU A O 1
ATOM 707 N N . CYS A 1 86 ? -0.681 1.398 4.758 1.00 96.00 86 CYS A N 1
ATOM 708 C CA . CYS A 1 86 ? -0.308 0.213 5.536 1.00 96.00 86 CYS A CA 1
ATOM 709 C C . CYS A 1 86 ? -1.515 -0.420 6.240 1.00 96.00 86 CYS A C 1
ATOM 711 O O . CYS A 1 86 ? -1.654 -1.638 6.244 1.00 96.00 86 CYS A O 1
ATOM 713 N N . VAL A 1 87 ? -2.394 0.400 6.826 1.00 97.00 87 VAL A N 1
ATOM 714 C CA . VAL A 1 87 ? -3.585 -0.064 7.558 1.00 97.00 87 VAL A CA 1
ATOM 715 C C . VAL A 1 87 ? -4.588 -0.751 6.632 1.00 97.00 87 VAL A C 1
ATOM 717 O O . VAL A 1 87 ? -5.212 -1.728 7.039 1.00 97.00 87 VAL A O 1
ATOM 720 N N . VAL A 1 88 ? -4.761 -0.255 5.405 1.00 96.06 88 VAL A N 1
ATOM 721 C CA . VAL A 1 88 ? -5.656 -0.864 4.402 1.00 96.06 88 VAL A CA 1
ATOM 722 C C . VAL A 1 88 ? -4.983 -2.035 3.664 1.00 96.06 88 VAL A C 1
ATOM 724 O O . VAL A 1 88 ? -5.663 -2.879 3.077 1.00 96.06 88 VAL A O 1
ATOM 727 N N . GLY A 1 89 ? -3.654 -2.115 3.729 1.00 94.88 89 GLY A N 1
ATOM 728 C CA . GLY A 1 89 ? -2.857 -3.139 3.058 1.00 94.88 89 GLY A CA 1
ATOM 729 C C . GLY A 1 89 ? -2.642 -2.868 1.569 1.00 94.88 89 GLY A C 1
ATOM 730 O O . GLY A 1 89 ? -2.437 -3.810 0.816 1.00 94.88 89 GLY A O 1
ATOM 731 N N . LEU A 1 90 ? -2.699 -1.597 1.150 1.00 95.31 90 LEU A N 1
ATOM 732 C CA . LEU A 1 90 ? -2.352 -1.180 -0.215 1.00 95.31 90 LEU A CA 1
ATOM 733 C C . LEU A 1 90 ? -0.830 -1.056 -0.397 1.00 95.31 90 LEU A C 1
ATOM 735 O O . LEU A 1 90 ? -0.291 -1.401 -1.441 1.00 95.31 90 LEU A O 1
ATOM 739 N N . HIS A 1 91 ? -0.128 -0.585 0.638 1.00 95.56 91 HIS A N 1
ATOM 740 C CA . HIS A 1 91 ? 1.333 -0.465 0.638 1.00 95.56 91 HIS A CA 1
ATOM 741 C C . HIS A 1 91 ? 1.881 -0.726 2.040 1.00 95.56 91 HIS A C 1
ATOM 743 O O . HIS A 1 91 ? 1.595 0.019 2.977 1.00 95.56 91 HIS A O 1
ATOM 749 N N . GLY A 1 92 ? 2.663 -1.785 2.217 1.00 93.50 92 GLY A N 1
ATOM 750 C CA . GLY A 1 92 ? 3.145 -2.247 3.521 1.00 93.50 92 GLY A CA 1
ATOM 751 C C . GLY A 1 92 ? 4.373 -1.514 4.059 1.00 93.50 92 GLY A C 1
ATOM 752 O O . GLY A 1 92 ? 4.710 -1.679 5.233 1.00 93.50 92 GLY A O 1
ATOM 753 N N . GLN A 1 93 ? 5.037 -0.694 3.241 1.00 92.88 93 GLN A N 1
ATOM 754 C CA . GLN A 1 93 ? 6.218 0.062 3.656 1.00 92.88 93 GLN A CA 1
ATOM 755 C C . GLN A 1 93 ? 5.846 1.474 4.120 1.00 92.88 93 GLN A C 1
ATOM 757 O O . GLN A 1 93 ? 5.336 2.295 3.355 1.00 92.88 93 GLN A O 1
ATOM 762 N N . SER A 1 94 ? 6.181 1.818 5.362 1.00 92.38 94 SER A N 1
ATOM 763 C CA . SER A 1 94 ? 5.905 3.154 5.910 1.00 92.38 94 SER A CA 1
ATOM 764 C C . SER A 1 94 ? 6.742 4.269 5.267 1.00 92.38 94 SER A C 1
ATOM 766 O O . SER A 1 94 ? 6.367 5.439 5.358 1.00 92.38 94 SER A O 1
ATOM 768 N N . GLN A 1 95 ? 7.863 3.915 4.626 1.00 90.31 95 GLN A N 1
ATOM 769 C CA . GLN A 1 95 ? 8.800 4.860 4.009 1.00 90.31 95 GLN A CA 1
ATOM 770 C C . GLN A 1 95 ? 9.217 4.451 2.592 1.00 90.31 95 GLN A C 1
ATOM 772 O O . GLN A 1 95 ? 9.136 5.274 1.683 1.00 90.31 95 GLN A O 1
ATOM 777 N N . ALA A 1 96 ? 9.637 3.197 2.387 1.00 91.69 96 ALA A N 1
ATOM 778 C CA . ALA A 1 96 ? 10.194 2.756 1.106 1.00 91.69 96 ALA A CA 1
ATOM 779 C C . ALA A 1 96 ? 9.187 2.883 -0.047 1.00 91.69 96 ALA A C 1
ATOM 781 O O . ALA A 1 96 ? 7.999 2.606 0.126 1.00 91.69 96 ALA A O 1
ATOM 782 N N . GLY A 1 97 ? 9.668 3.315 -1.214 1.00 94.19 97 GLY A N 1
ATOM 783 C CA . GLY A 1 97 ? 8.840 3.513 -2.404 1.00 94.19 97 GLY A CA 1
ATOM 784 C C . GLY A 1 97 ? 8.254 2.216 -2.956 1.00 94.19 97 GLY A C 1
ATOM 785 O O . GLY A 1 97 ? 7.124 2.231 -3.410 1.00 94.19 97 GLY A O 1
ATOM 786 N N . ILE A 1 98 ? 8.966 1.096 -2.823 1.00 95.75 98 ILE A N 1
ATOM 787 C CA . ILE A 1 98 ? 8.573 -0.210 -3.368 1.00 95.75 98 ILE A CA 1
ATOM 788 C C . ILE A 1 98 ? 8.153 -1.130 -2.218 1.00 95.75 98 ILE A C 1
ATOM 790 O O . ILE A 1 98 ? 8.936 -1.337 -1.286 1.00 95.75 98 ILE A O 1
ATOM 794 N N . ASP A 1 99 ? 6.945 -1.693 -2.282 1.00 95.38 99 ASP A N 1
ATOM 795 C CA . ASP A 1 99 ? 6.540 -2.843 -1.468 1.00 95.38 99 ASP A CA 1
ATOM 796 C C . ASP A 1 99 ? 6.558 -4.110 -2.325 1.00 95.38 99 ASP A C 1
ATOM 798 O O . ASP A 1 99 ? 6.258 -4.088 -3.521 1.00 95.38 99 ASP A O 1
ATOM 802 N N . TYR A 1 100 ? 6.963 -5.218 -1.717 1.00 94.44 100 TYR A N 1
ATOM 803 C CA . TYR A 1 100 ? 7.133 -6.475 -2.428 1.00 94.44 100 TYR A CA 1
ATOM 804 C C . TYR A 1 100 ? 6.910 -7.676 -1.516 1.00 94.44 100 TYR A C 1
ATOM 806 O O . TYR A 1 100 ? 7.148 -7.637 -0.304 1.00 94.44 100 TYR A O 1
ATOM 814 N N . LEU A 1 101 ? 6.482 -8.776 -2.126 1.00 92.25 101 LEU A N 1
ATOM 815 C CA . LEU A 1 101 ? 6.461 -10.090 -1.511 1.00 92.25 101 LEU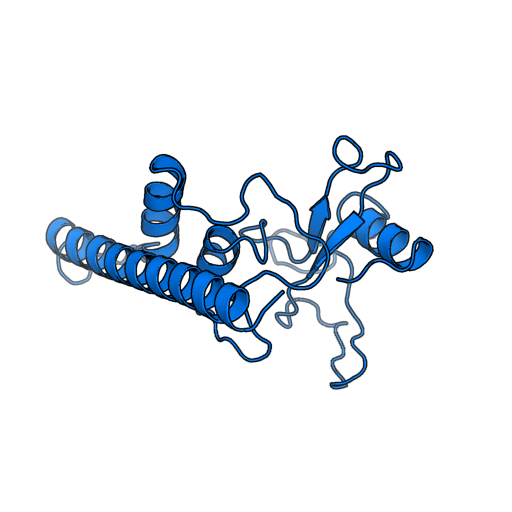 A CA 1
ATOM 816 C C . LEU A 1 101 ? 7.884 -10.664 -1.539 1.00 92.25 101 LEU A C 1
ATOM 818 O O . LEU A 1 101 ? 8.482 -10.732 -2.614 1.00 92.25 101 LEU A O 1
ATOM 822 N N . PRO A 1 102 ? 8.459 -11.088 -0.403 1.00 90.94 102 PRO A N 1
ATOM 823 C CA . PRO A 1 102 ? 9.773 -11.717 -0.409 1.00 90.94 102 PRO A CA 1
ATOM 824 C C . PRO A 1 102 ? 9.712 -13.109 -1.050 1.00 90.94 102 PRO A C 1
ATOM 826 O O . PRO A 1 102 ? 8.686 -13.786 -0.985 1.00 90.94 102 PRO A O 1
ATOM 829 N N . SER A 1 103 ? 10.853 -13.584 -1.561 1.00 91.00 103 SER A N 1
ATOM 830 C CA . SER A 1 103 ? 11.036 -14.936 -2.115 1.00 91.00 103 SER A CA 1
ATOM 831 C C . SER A 1 103 ? 10.406 -16.051 -1.282 1.00 91.00 103 SER A C 1
ATOM 833 O O . SER A 1 103 ? 9.820 -16.977 -1.827 1.00 91.00 103 SER A O 1
ATOM 835 N N . SER A 1 104 ? 10.501 -15.959 0.048 1.00 88.94 104 SER A N 1
ATOM 836 C CA . SER A 1 104 ? 9.983 -16.971 0.977 1.00 88.94 104 SER A CA 1
ATOM 837 C C . SER A 1 104 ? 8.460 -17.100 0.985 1.00 88.94 104 SER A C 1
ATOM 839 O O . SER A 1 104 ? 7.940 -18.082 1.507 1.00 88.94 104 SER A O 1
ATOM 841 N N . GLN A 1 105 ? 7.748 -16.109 0.452 1.00 85.19 105 GLN A N 1
ATOM 842 C CA . GLN A 1 105 ? 6.289 -16.074 0.401 1.00 85.19 105 GLN A CA 1
ATOM 843 C C . GLN A 1 105 ? 5.759 -16.147 -1.035 1.00 85.19 105 GLN A C 1
ATOM 845 O O . GLN A 1 105 ? 4.552 -16.273 -1.224 1.00 85.19 105 GLN A O 1
ATOM 850 N N . SER A 1 106 ? 6.641 -16.090 -2.035 1.00 85.00 106 SER A N 1
ATOM 851 C CA . SER A 1 106 ? 6.271 -16.204 -3.440 1.00 85.00 106 SER A CA 1
ATOM 852 C C . SER A 1 106 ? 6.286 -17.657 -3.906 1.00 85.00 106 SER A C 1
ATOM 854 O O . SER A 1 106 ? 7.187 -18.426 -3.572 1.00 85.00 106 SER A O 1
ATOM 856 N N . ALA A 1 107 ? 5.311 -18.032 -4.735 1.00 83.38 107 ALA A N 1
ATOM 857 C CA . ALA A 1 107 ? 5.183 -19.393 -5.257 1.00 83.38 107 ALA A CA 1
ATOM 858 C C . ALA A 1 107 ? 6.367 -19.819 -6.147 1.00 83.38 107 ALA A C 1
ATOM 860 O O . ALA A 1 107 ? 6.685 -21.003 -6.215 1.00 83.38 107 ALA A O 1
ATOM 861 N N . ASN A 1 108 ? 7.028 -18.865 -6.812 1.00 85.19 108 ASN A N 1
ATOM 862 C CA . ASN A 1 108 ? 8.193 -19.109 -7.669 1.00 85.19 108 ASN A CA 1
ATOM 863 C C . ASN A 1 108 ? 9.540 -18.971 -6.929 1.00 85.19 108 ASN A C 1
ATOM 865 O O . ASN A 1 108 ? 10.587 -19.116 -7.551 1.00 85.19 108 ASN A O 1
ATOM 869 N N . GLY A 1 109 ? 9.532 -18.687 -5.620 1.00 91.62 109 GLY A N 1
ATOM 870 C CA . GLY A 1 109 ? 10.754 -18.491 -4.835 1.00 91.62 109 GLY A CA 1
ATOM 871 C C . GLY A 1 109 ? 11.507 -17.188 -5.132 1.00 91.62 109 GLY A C 1
ATOM 872 O O . GLY A 1 109 ? 12.621 -16.998 -4.644 1.00 91.62 109 GLY A O 1
ATOM 873 N N . GLU A 1 110 ? 10.920 -16.268 -5.894 1.00 94.00 110 GLU A N 1
ATOM 874 C CA . GLU A 1 110 ? 11.517 -14.980 -6.257 1.00 94.00 110 GLU A CA 1
ATOM 875 C C . GLU A 1 110 ? 10.683 -13.815 -5.718 1.00 94.00 110 GLU A C 1
ATOM 877 O O . GLU A 1 110 ? 9.469 -13.958 -5.552 1.00 94.00 110 GLU A O 1
ATOM 882 N N . PRO A 1 111 ? 11.301 -12.666 -5.391 1.00 95.19 111 PRO A N 1
ATOM 883 C CA . PRO A 1 111 ? 10.537 -11.538 -4.895 1.00 95.19 111 PRO A CA 1
ATOM 884 C C . PRO A 1 111 ? 9.694 -10.942 -6.025 1.00 95.19 111 PRO A C 1
ATOM 886 O O . PRO A 1 111 ? 10.152 -10.866 -7.161 1.00 95.19 111 PRO A O 1
ATOM 889 N N . ILE A 1 112 ? 8.489 -10.481 -5.703 1.00 95.19 112 ILE A N 1
ATOM 890 C CA . ILE A 1 112 ? 7.594 -9.813 -6.659 1.00 95.19 112 ILE A CA 1
ATOM 891 C C . ILE A 1 112 ? 7.096 -8.503 -6.063 1.00 95.19 112 ILE A C 1
ATOM 893 O O . ILE A 1 112 ? 6.627 -8.474 -4.923 1.00 95.19 112 ILE A O 1
ATOM 897 N N . ALA A 1 113 ? 7.241 -7.412 -6.810 1.00 96.25 113 ALA A N 1
ATOM 898 C CA . ALA A 1 113 ? 6.710 -6.115 -6.416 1.00 96.25 113 ALA A CA 1
ATOM 899 C C . ALA A 1 113 ? 5.179 -6.152 -6.443 1.00 96.25 113 ALA A C 1
ATOM 901 O O . ALA A 1 113 ? 4.595 -6.741 -7.351 1.00 96.25 113 ALA A O 1
ATOM 902 N N . THR A 1 114 ? 4.556 -5.547 -5.432 1.00 95.00 114 THR A N 1
ATOM 903 C CA . THR A 1 114 ? 3.093 -5.526 -5.261 1.00 95.00 114 THR A CA 1
ATOM 904 C C . THR A 1 114 ? 2.505 -4.127 -5.319 1.00 95.00 114 THR A C 1
ATOM 906 O O . THR A 1 114 ? 1.311 -3.996 -5.544 1.00 95.00 114 THR A O 1
ATOM 909 N N . SER A 1 115 ? 3.311 -3.106 -5.026 1.00 96.00 115 SER A N 1
ATOM 910 C CA . SER A 1 115 ? 2.912 -1.708 -5.151 1.00 96.00 115 SER A CA 1
ATOM 911 C C . SER A 1 115 ? 4.121 -0.780 -5.111 1.00 96.00 115 SER A C 1
ATOM 913 O O . SER A 1 115 ? 5.162 -1.083 -4.510 1.00 96.00 115 SER A O 1
ATOM 915 N N . ILE A 1 116 ? 3.969 0.379 -5.751 1.00 96.06 116 ILE A N 1
ATOM 916 C CA . ILE A 1 116 ? 4.941 1.471 -5.730 1.00 96.06 116 ILE A CA 1
ATOM 917 C C . ILE A 1 116 ? 4.299 2.775 -5.263 1.00 96.06 116 ILE A C 1
ATOM 919 O O . ILE A 1 116 ? 3.098 2.998 -5.396 1.00 96.06 116 ILE A O 1
ATOM 923 N N . ILE A 1 117 ? 5.129 3.665 -4.728 1.00 94.06 117 ILE A N 1
ATOM 924 C CA . ILE A 1 117 ? 4.770 5.041 -4.409 1.00 94.06 117 ILE A CA 1
ATOM 925 C C . ILE A 1 117 ? 5.622 5.965 -5.262 1.00 94.06 117 ILE A C 1
ATOM 927 O O . ILE A 1 117 ? 6.848 5.988 -5.121 1.00 94.06 117 ILE A O 1
ATOM 931 N N . VAL A 1 118 ? 4.942 6.760 -6.082 1.00 90.75 118 VAL A N 1
ATOM 932 C CA . VAL A 1 118 ? 5.514 7.870 -6.842 1.00 90.75 118 VAL A CA 1
ATOM 933 C C . VAL A 1 118 ? 5.257 9.142 -6.048 1.00 90.75 118 VAL A C 1
ATOM 935 O O . VAL A 1 118 ? 4.113 9.551 -5.861 1.00 90.75 118 VAL A O 1
ATOM 938 N N . SER A 1 119 ? 6.311 9.734 -5.491 1.00 81.81 119 SER A N 1
ATOM 939 C CA . SER A 1 119 ? 6.194 10.931 -4.645 1.00 81.81 119 SER A CA 1
ATOM 940 C C . SER A 1 119 ? 7.084 12.088 -5.094 1.00 81.81 119 SER A C 1
ATOM 942 O O . SER A 1 119 ? 7.300 13.005 -4.304 1.00 81.81 119 SER A O 1
ATOM 944 N N . GLY A 1 120 ? 7.646 12.023 -6.308 1.00 75.88 120 GLY A N 1
ATOM 945 C CA . GLY A 1 120 ? 8.622 13.001 -6.808 1.00 75.88 120 GLY A CA 1
ATOM 946 C C . GLY A 1 120 ? 9.891 13.063 -5.953 1.00 75.88 120 GLY A C 1
ATOM 947 O O . GLY A 1 120 ? 10.475 14.125 -5.774 1.00 75.88 120 GLY A O 1
ATOM 948 N N . GLY A 1 121 ? 10.250 11.939 -5.322 1.00 67.19 121 GLY A N 1
ATOM 949 C CA . GLY A 1 121 ? 11.419 11.844 -4.443 1.00 67.19 121 GLY A CA 1
ATOM 950 C C . GLY A 1 121 ? 12.724 11.584 -5.193 1.00 67.19 121 GLY A C 1
ATOM 951 O O . GLY A 1 121 ? 13.789 11.704 -4.592 1.00 67.19 121 GLY A O 1
ATOM 952 N N . TYR A 1 122 ? 12.629 11.228 -6.473 1.00 65.12 122 TYR A N 1
ATOM 953 C CA . TYR A 1 122 ? 13.748 11.002 -7.371 1.00 65.12 122 TYR A CA 1
ATOM 954 C C . TYR A 1 122 ? 13.644 12.004 -8.513 1.00 65.12 122 TYR A C 1
ATOM 956 O O . TYR A 1 122 ? 12.564 12.231 -9.052 1.00 65.12 122 TYR A O 1
ATOM 964 N N . GLU A 1 123 ? 14.771 12.631 -8.838 1.00 63.97 123 GLU A N 1
ATOM 965 C CA . GLU A 1 123 ? 14.852 13.643 -9.897 1.00 63.97 123 GLU A CA 1
ATOM 966 C C . GLU A 1 123 ? 14.617 13.034 -11.289 1.00 63.97 123 GLU A C 1
ATOM 968 O O . GLU A 1 123 ? 14.224 13.753 -12.201 1.00 63.97 123 GLU A O 1
ATOM 973 N N . ASP A 1 124 ? 14.813 11.718 -11.414 1.00 75.62 124 ASP A N 1
ATOM 974 C CA . ASP A 1 124 ? 14.718 10.959 -12.663 1.00 75.62 124 ASP A CA 1
ATOM 975 C C . ASP A 1 124 ? 13.318 10.346 -12.910 1.00 75.62 124 ASP A C 1
ATOM 977 O O . ASP A 1 124 ? 13.123 9.648 -13.906 1.00 75.62 124 ASP A O 1
ATOM 981 N N . ASP A 1 125 ? 12.339 10.572 -12.020 1.00 81.94 125 ASP A N 1
ATOM 982 C CA . ASP A 1 125 ? 10.965 10.093 -12.227 1.00 81.94 125 ASP A CA 1
ATOM 983 C C . ASP A 1 125 ? 10.240 10.966 -13.275 1.00 81.94 125 ASP A C 1
ATOM 985 O O . ASP A 1 125 ? 10.122 12.183 -13.107 1.00 81.94 125 ASP A O 1
ATOM 989 N N . GLU A 1 126 ? 9.677 10.344 -14.317 1.00 82.88 126 GLU A N 1
ATOM 990 C CA . GLU A 1 126 ? 8.839 11.014 -15.326 1.00 82.88 126 GLU A CA 1
ATOM 991 C C . GLU A 1 126 ? 7.433 10.404 -15.351 1.00 82.88 126 GLU A C 1
ATOM 993 O O . GLU A 1 126 ? 7.272 9.198 -15.533 1.00 82.88 126 GLU A O 1
ATOM 998 N N . ASP A 1 127 ? 6.405 11.240 -15.198 1.00 86.38 127 ASP A N 1
ATOM 999 C CA . ASP A 1 127 ? 4.996 10.833 -15.240 1.00 86.38 127 ASP A CA 1
ATOM 1000 C C . ASP A 1 127 ? 4.299 11.466 -16.454 1.00 86.38 127 ASP A C 1
ATOM 1002 O O . ASP A 1 127 ? 4.041 12.674 -16.486 1.00 86.38 127 ASP A O 1
ATOM 1006 N N . ALA A 1 128 ? 4.012 10.643 -17.467 1.00 87.31 128 ALA A N 1
ATOM 1007 C CA . ALA A 1 128 ? 3.264 11.020 -18.666 1.00 87.31 128 ALA A CA 1
ATOM 1008 C C . ALA A 1 128 ? 1.765 10.657 -18.574 1.00 87.31 128 ALA A C 1
ATOM 1010 O O . ALA A 1 128 ? 1.018 10.853 -19.534 1.00 87.31 128 ALA A O 1
ATOM 1011 N N . GLY A 1 129 ? 1.304 10.156 -17.423 1.00 86.69 129 GLY A N 1
ATOM 1012 C CA . GLY A 1 129 ? -0.072 9.742 -17.158 1.00 86.69 129 GLY A CA 1
ATOM 1013 C C . GLY A 1 129 ? -0.334 8.265 -17.457 1.00 86.69 129 GLY A C 1
ATOM 1014 O O . GLY A 1 129 ? -0.710 7.516 -16.559 1.00 86.69 129 GLY A O 1
ATOM 1015 N N . ASP A 1 130 ? -0.165 7.835 -18.708 1.00 90.75 130 ASP A N 1
ATOM 1016 C CA . ASP A 1 130 ? -0.303 6.425 -19.109 1.00 90.75 130 ASP A CA 1
ATOM 1017 C C . ASP A 1 130 ? 1.008 5.636 -18.977 1.00 90.75 130 ASP A C 1
ATOM 1019 O O . ASP A 1 130 ? 0.991 4.418 -18.793 1.00 90.75 130 ASP A O 1
ATOM 1023 N N . VAL A 1 131 ? 2.138 6.341 -19.038 1.00 91.88 131 VAL A N 1
ATOM 1024 C CA . VAL A 1 131 ? 3.482 5.798 -18.859 1.00 91.88 131 VAL A CA 1
ATOM 1025 C C . VAL A 1 131 ? 4.176 6.509 -17.706 1.00 91.88 131 VAL A C 1
ATOM 1027 O O . VAL A 1 131 ? 4.198 7.736 -17.630 1.00 91.88 131 VAL A O 1
ATOM 1030 N N . LEU A 1 132 ? 4.786 5.708 -16.837 1.00 92.38 132 LEU A N 1
ATOM 1031 C CA . LEU A 1 132 ? 5.598 6.159 -15.718 1.00 92.38 132 LEU A CA 1
ATOM 1032 C C . LEU A 1 132 ? 7.017 5.607 -15.873 1.00 92.38 132 LEU A C 1
ATOM 1034 O O . LEU A 1 132 ? 7.210 4.390 -15.948 1.00 92.38 132 LEU A O 1
ATOM 1038 N N . ILE A 1 133 ? 8.008 6.494 -15.855 1.00 92.81 133 ILE A N 1
ATOM 1039 C CA . ILE A 1 133 ? 9.411 6.142 -15.642 1.00 92.81 133 ILE A CA 1
ATOM 1040 C C . ILE A 1 133 ? 9.665 6.235 -14.141 1.00 92.81 133 ILE A C 1
ATOM 1042 O O . ILE A 1 133 ? 9.576 7.312 -13.557 1.00 92.81 133 ILE A O 1
ATOM 1046 N N . TYR A 1 134 ? 9.930 5.089 -13.515 1.00 93.31 134 TYR A N 1
ATOM 1047 C CA . TYR A 1 134 ? 10.102 4.978 -12.070 1.00 93.31 134 TYR A CA 1
ATOM 1048 C C . TYR A 1 134 ? 11.534 4.596 -11.706 1.00 93.31 134 TYR A C 1
ATOM 1050 O O . TYR A 1 134 ? 12.052 3.572 -12.165 1.00 93.31 134 TYR A O 1
ATOM 1058 N N . THR A 1 135 ? 12.153 5.382 -10.831 1.00 92.00 135 THR A N 1
ATOM 1059 C CA . THR A 1 135 ? 13.524 5.149 -10.377 1.00 92.00 135 THR A CA 1
ATOM 1060 C C . THR A 1 135 ? 13.570 4.067 -9.299 1.00 92.00 135 THR A C 1
ATOM 1062 O O . THR A 1 135 ? 12.805 4.071 -8.333 1.00 92.00 135 THR A O 1
ATOM 1065 N N . GLY A 1 136 ? 14.514 3.130 -9.431 1.00 91.81 136 GLY A N 1
ATOM 1066 C CA . GLY A 1 136 ? 14.796 2.143 -8.391 1.00 91.81 136 GLY A CA 1
ATOM 1067 C C . GLY A 1 136 ? 15.195 2.796 -7.062 1.00 91.81 136 GLY A C 1
ATOM 1068 O O . GLY A 1 136 ? 15.583 3.960 -6.997 1.00 91.81 136 GLY A O 1
ATOM 1069 N N . HIS A 1 137 ? 15.129 2.038 -5.970 1.00 88.81 137 HIS A N 1
ATOM 1070 C CA . HIS A 1 137 ? 15.558 2.518 -4.657 1.00 88.81 137 HIS A CA 1
ATOM 1071 C C . HIS A 1 137 ? 17.040 2.222 -4.382 1.00 88.81 137 HIS A C 1
ATOM 1073 O O . HIS A 1 137 ? 17.632 1.283 -4.916 1.00 88.81 137 HIS A O 1
ATOM 1079 N N . GLY A 1 138 ? 17.627 2.985 -3.458 1.00 88.88 138 GLY A N 1
ATOM 1080 C CA . GLY A 1 138 ? 19.005 2.799 -3.003 1.00 88.88 138 GLY A CA 1
ATOM 1081 C C . GLY A 1 138 ? 19.987 3.753 -3.677 1.00 88.88 138 GLY A C 1
ATOM 1082 O O . GLY A 1 138 ? 19.614 4.592 -4.484 1.00 88.88 138 GLY A O 1
ATOM 1083 N N . GLY A 1 139 ? 21.256 3.679 -3.280 1.00 82.25 139 GLY A N 1
ATOM 1084 C CA . GLY A 1 139 ? 22.286 4.587 -3.791 1.00 82.25 139 GLY A CA 1
ATOM 1085 C C . GLY A 1 139 ? 22.270 5.995 -3.183 1.00 82.25 139 GLY A C 1
ATOM 1086 O O . GLY A 1 139 ? 23.199 6.752 -3.441 1.00 82.25 139 GLY A O 1
ATOM 1087 N N . HIS A 1 140 ? 21.296 6.340 -2.331 1.00 80.19 140 HIS A N 1
ATOM 1088 C CA . HIS A 1 140 ? 21.202 7.662 -1.703 1.00 80.19 140 HIS A CA 1
ATOM 1089 C C . HIS A 1 140 ? 22.002 7.793 -0.399 1.00 80.19 140 HIS A C 1
ATOM 1091 O O . HIS A 1 140 ? 22.087 6.859 0.402 1.00 80.19 140 HIS A O 1
ATOM 1097 N N . ASP A 1 141 ? 22.558 8.983 -0.165 1.00 75.56 141 ASP A N 1
ATOM 1098 C CA . ASP A 1 141 ? 23.096 9.386 1.134 1.00 75.56 141 ASP A CA 1
ATOM 1099 C C . ASP A 1 141 ? 21.975 9.752 2.133 1.00 75.56 141 ASP A C 1
ATOM 1101 O O . ASP A 1 141 ? 20.781 9.727 1.830 1.00 75.56 141 ASP A O 1
ATOM 1105 N N . LYS A 1 142 ? 22.352 10.130 3.362 1.00 74.19 142 LYS A N 1
ATOM 1106 C CA . LYS A 1 142 ? 21.401 10.569 4.406 1.00 74.19 142 LYS A CA 1
ATOM 1107 C C . LYS A 1 142 ? 20.602 11.827 4.024 1.00 74.19 142 LYS A C 1
ATOM 1109 O O . LYS A 1 142 ? 19.628 12.148 4.700 1.00 74.19 142 LYS A O 1
ATOM 1114 N N . PHE A 1 143 ? 21.028 12.540 2.983 1.00 74.38 143 PHE A N 1
ATOM 1115 C CA . PHE A 1 143 ? 20.398 13.743 2.448 1.00 74.38 143 PHE A CA 1
ATOM 1116 C C . PHE A 1 143 ? 19.603 13.459 1.168 1.00 74.38 143 PHE A C 1
ATOM 1118 O O . PHE A 1 143 ? 19.205 14.402 0.496 1.00 74.38 143 PHE A O 1
ATOM 1125 N N . HIS A 1 144 ? 19.338 12.184 0.857 1.00 71.12 144 HIS A N 1
ATOM 1126 C CA . HIS A 1 144 ? 18.595 11.744 -0.327 1.00 71.12 144 HIS A CA 1
ATOM 1127 C C . HIS A 1 144 ? 19.261 12.127 -1.654 1.00 71.12 144 HIS A C 1
ATOM 1129 O O . HIS A 1 144 ? 18.609 12.134 -2.689 1.00 71.12 144 HIS A O 1
ATOM 1135 N N . ARG A 1 145 ? 20.575 12.370 -1.671 1.00 75.81 145 ARG A N 1
ATOM 1136 C CA . ARG A 1 145 ? 21.320 12.590 -2.919 1.00 75.81 145 ARG A CA 1
ATOM 1137 C C . ARG A 1 145 ? 21.937 11.290 -3.391 1.00 75.81 145 ARG A C 1
ATOM 1139 O O . ARG A 1 145 ? 22.441 10.527 -2.566 1.00 75.81 145 ARG A O 1
ATOM 1146 N N . MET A 1 146 ? 21.934 11.055 -4.698 1.00 75.94 146 MET A N 1
ATOM 1147 C CA . MET A 1 146 ? 22.572 9.875 -5.272 1.00 75.94 146 MET A CA 1
ATOM 1148 C C . MET A 1 146 ? 24.088 9.941 -5.031 1.00 75.94 146 MET A C 1
ATOM 1150 O O . MET A 1 146 ? 24.767 10.868 -5.463 1.00 75.94 146 MET A O 1
ATOM 1154 N N . ALA A 1 147 ? 24.602 8.981 -4.270 1.00 80.62 147 ALA A N 1
ATOM 1155 C CA . ALA A 1 147 ? 25.981 8.932 -3.792 1.00 80.62 147 ALA A CA 1
ATOM 1156 C C . ALA A 1 147 ? 26.690 7.618 -4.147 1.00 80.62 147 ALA A C 1
ATOM 1158 O O . ALA A 1 147 ? 27.914 7.553 -4.089 1.00 80.62 147 ALA A O 1
ATOM 1159 N N . ASN A 1 148 ? 25.942 6.569 -4.501 1.00 85.38 148 ASN A N 1
ATOM 1160 C CA . ASN A 1 148 ? 26.470 5.263 -4.887 1.00 85.38 148 ASN A CA 1
ATOM 1161 C C . ASN A 1 148 ? 25.629 4.650 -6.009 1.00 85.38 148 ASN A C 1
ATOM 1163 O O . ASN A 1 148 ? 24.464 5.003 -6.186 1.00 85.38 148 ASN A O 1
ATOM 1167 N N . HIS A 1 149 ? 26.194 3.668 -6.711 1.00 91.62 149 HIS A N 1
ATOM 1168 C CA . HIS A 1 149 ? 25.442 2.873 -7.677 1.00 91.62 149 HIS A CA 1
ATOM 1169 C C . HIS A 1 149 ? 24.311 2.098 -6.996 1.00 91.62 149 HIS A C 1
ATOM 1171 O O . HIS A 1 149 ? 24.518 1.439 -5.969 1.00 91.62 149 HIS A O 1
ATOM 1177 N N . GLN A 1 150 ? 23.125 2.155 -7.597 1.00 93.88 150 GLN A N 1
ATOM 1178 C CA . GLN A 1 150 ? 22.022 1.281 -7.230 1.00 93.88 150 GLN A CA 1
ATOM 1179 C C . GLN A 1 150 ? 22.365 -0.174 -7.553 1.00 93.88 150 GLN A C 1
ATOM 1181 O O . GLN A 1 150 ? 23.159 -0.470 -8.448 1.00 93.88 150 GLN A O 1
ATOM 1186 N N . LYS A 1 151 ? 21.759 -1.088 -6.799 1.00 95.19 151 LYS A N 1
ATOM 1187 C CA . LYS A 1 151 ? 21.944 -2.529 -6.958 1.00 95.19 151 LYS A CA 1
ATOM 1188 C C . LYS A 1 151 ? 20.628 -3.178 -7.349 1.00 95.19 151 LYS A C 1
ATOM 1190 O O . LYS A 1 151 ? 19.561 -2.758 -6.896 1.00 95.19 151 LYS A O 1
ATOM 1195 N N . LEU A 1 152 ? 20.715 -4.235 -8.148 1.00 96.31 152 LEU A N 1
ATOM 1196 C CA . LEU A 1 152 ? 19.575 -5.077 -8.492 1.00 96.31 152 LEU A CA 1
ATOM 1197 C C . LEU A 1 152 ? 19.296 -6.070 -7.351 1.00 96.31 152 LEU A C 1
ATOM 1199 O O . LEU A 1 152 ? 19.582 -7.259 -7.446 1.00 96.31 152 LEU A O 1
ATOM 1203 N N . GLU A 1 153 ? 18.792 -5.553 -6.234 1.00 94.81 153 GLU A N 1
ATOM 1204 C CA . GLU A 1 153 ? 18.465 -6.316 -5.026 1.00 94.81 153 GLU A CA 1
ATOM 1205 C C . GLU A 1 153 ? 17.183 -5.777 -4.370 1.00 94.81 153 GLU A C 1
ATOM 1207 O O . GLU A 1 153 ? 16.701 -4.691 -4.708 1.00 94.81 153 GLU A O 1
ATOM 1212 N N . GLY A 1 154 ? 16.601 -6.545 -3.443 1.00 94.44 154 GLY A N 1
ATOM 1213 C CA . GLY A 1 154 ? 15.397 -6.143 -2.707 1.00 94.44 154 GLY A CA 1
ATOM 1214 C C . GLY A 1 154 ? 14.250 -5.725 -3.633 1.00 94.44 154 GLY A C 1
ATOM 1215 O O . GLY A 1 154 ? 13.901 -6.450 -4.563 1.00 94.44 154 GLY A O 1
ATOM 1216 N N . GLY A 1 155 ? 13.692 -4.533 -3.402 1.00 95.75 155 GLY A N 1
ATOM 1217 C CA . GLY A 1 155 ? 12.613 -3.977 -4.225 1.00 95.75 155 GLY A CA 1
ATOM 1218 C C . GLY A 1 155 ? 12.969 -3.789 -5.707 1.00 95.75 155 GLY A C 1
ATOM 1219 O O . GLY A 1 155 ? 12.101 -3.966 -6.550 1.00 95.75 155 GLY A O 1
ATOM 1220 N N . ASN A 1 156 ? 14.232 -3.509 -6.053 1.00 97.19 156 ASN A N 1
ATOM 1221 C CA . ASN A 1 156 ? 14.632 -3.333 -7.459 1.00 97.19 156 ASN A CA 1
ATOM 1222 C C . ASN A 1 156 ? 14.593 -4.667 -8.203 1.00 97.19 156 ASN A C 1
ATOM 1224 O O . ASN A 1 156 ? 14.084 -4.748 -9.317 1.00 97.19 156 ASN A O 1
ATOM 1228 N N . LEU A 1 157 ? 15.087 -5.726 -7.554 1.00 97.38 157 LEU A N 1
ATOM 1229 C CA . LEU A 1 157 ? 14.957 -7.083 -8.073 1.00 97.38 157 LEU A CA 1
ATOM 1230 C C . LEU A 1 157 ? 13.481 -7.489 -8.167 1.00 97.38 157 LEU A C 1
ATOM 1232 O O . LEU A 1 157 ? 13.081 -8.104 -9.144 1.00 97.38 157 LEU A O 1
ATOM 1236 N N . ALA A 1 158 ? 12.656 -7.106 -7.191 1.00 97.06 158 ALA A N 1
ATOM 1237 C CA . ALA A 1 158 ? 11.227 -7.403 -7.208 1.00 97.06 158 ALA A CA 1
ATOM 1238 C C . ALA A 1 158 ? 10.486 -6.738 -8.386 1.00 97.06 158 ALA A C 1
ATOM 1240 O O . ALA A 1 158 ? 9.615 -7.371 -8.975 1.00 97.06 158 ALA A O 1
ATOM 1241 N N . LEU A 1 159 ? 10.841 -5.499 -8.753 1.00 97.69 159 LEU A N 1
ATOM 1242 C CA . LEU A 1 159 ? 10.302 -4.821 -9.942 1.00 97.69 159 LEU A CA 1
ATOM 1243 C C . LEU A 1 159 ? 10.692 -5.552 -11.231 1.00 97.69 159 LEU A C 1
ATOM 1245 O O . LEU A 1 159 ? 9.840 -5.816 -12.077 1.00 97.69 159 LEU A O 1
ATOM 1249 N N . GLU A 1 160 ? 11.967 -5.918 -11.366 1.00 97.56 160 GLU A N 1
ATOM 1250 C CA . GLU A 1 160 ? 12.456 -6.640 -12.543 1.00 97.56 160 GLU A CA 1
ATOM 1251 C C . GLU A 1 160 ? 11.805 -8.026 -12.669 1.00 97.56 160 GLU A C 1
ATOM 1253 O O . GLU A 1 160 ? 11.385 -8.414 -13.760 1.00 97.56 160 GLU A O 1
ATOM 1258 N N . ARG A 1 161 ? 11.610 -8.741 -11.556 1.00 97.31 161 ARG A N 1
ATOM 1259 C CA . ARG A 1 161 ? 10.881 -10.015 -11.552 1.00 97.31 161 ARG A CA 1
ATOM 1260 C C . ARG A 1 161 ? 9.406 -9.847 -11.875 1.00 97.31 161 ARG A C 1
ATOM 1262 O O . ARG A 1 161 ? 8.878 -10.637 -12.654 1.00 97.31 161 ARG A O 1
ATOM 1269 N N . SER A 1 162 ? 8.746 -8.816 -11.354 1.00 96.12 162 SER A N 1
ATOM 1270 C CA . SER A 1 162 ? 7.366 -8.513 -11.738 1.00 96.12 162 SER A CA 1
ATOM 1271 C C . SER A 1 162 ? 7.242 -8.240 -13.240 1.00 96.12 162 SER A C 1
ATOM 1273 O O . SER A 1 162 ? 6.337 -8.783 -13.868 1.00 96.12 162 SER A O 1
ATOM 1275 N N . MET A 1 163 ? 8.192 -7.517 -13.848 1.00 96.81 163 MET A N 1
ATOM 1276 C CA . MET A 1 163 ? 8.257 -7.342 -15.305 1.00 96.81 163 MET A CA 1
ATOM 1277 C C . MET A 1 163 ? 8.429 -8.684 -16.032 1.00 96.81 163 MET A C 1
ATOM 1279 O O . MET A 1 163 ? 7.672 -8.981 -16.953 1.00 96.81 163 MET A O 1
ATOM 1283 N N . HIS A 1 164 ? 9.394 -9.507 -15.610 1.00 96.44 164 HIS A N 1
ATOM 1284 C CA . HIS A 1 164 ? 9.678 -10.804 -16.234 1.00 96.44 164 HIS A CA 1
ATOM 1285 C C . HIS A 1 164 ? 8.459 -11.743 -16.230 1.00 96.44 164 HIS A C 1
ATOM 1287 O O . HIS A 1 164 ? 8.228 -12.470 -17.195 1.00 96.44 164 HIS A O 1
ATOM 1293 N N . TYR A 1 165 ? 7.667 -11.721 -15.156 1.00 94.00 165 TYR A N 1
ATOM 1294 C CA . TYR A 1 165 ? 6.500 -12.588 -14.989 1.00 94.00 165 TYR A CA 1
ATOM 1295 C C . TYR A 1 165 ? 5.161 -11.941 -15.378 1.00 94.00 165 TYR A C 1
ATOM 1297 O O . TYR A 1 165 ? 4.133 -12.613 -15.298 1.00 94.00 165 TYR A O 1
ATOM 1305 N N . GLY A 1 166 ? 5.148 -10.672 -15.801 1.00 94.50 166 GLY A N 1
ATOM 1306 C CA . GLY A 1 166 ? 3.916 -9.950 -16.143 1.00 94.50 166 GLY A CA 1
ATOM 1307 C C . GLY A 1 166 ? 2.985 -9.732 -14.944 1.00 94.50 166 GLY A C 1
ATOM 1308 O O . GLY A 1 166 ? 1.771 -9.882 -15.068 1.00 94.50 166 GLY A O 1
ATOM 1309 N N . ILE A 1 167 ? 3.555 -9.438 -13.775 1.00 93.88 167 ILE A N 1
ATOM 1310 C CA . ILE A 1 167 ? 2.827 -9.207 -12.523 1.00 93.88 167 ILE A CA 1
ATOM 1311 C C . ILE A 1 167 ? 2.333 -7.758 -12.466 1.00 93.88 167 ILE A C 1
ATOM 1313 O O . ILE A 1 167 ? 3.096 -6.832 -12.733 1.00 93.88 167 ILE A O 1
ATOM 1317 N N . GLU A 1 168 ? 1.067 -7.576 -12.088 1.00 93.44 168 GLU A N 1
ATOM 1318 C CA . GLU A 1 168 ? 0.461 -6.262 -11.835 1.00 93.44 168 GLU A CA 1
ATOM 1319 C C . GLU A 1 168 ? 1.082 -5.604 -10.590 1.00 93.44 168 GLU A C 1
ATOM 1321 O O . GLU A 1 168 ? 1.282 -6.272 -9.570 1.00 93.44 168 GLU A O 1
ATOM 1326 N N . ILE A 1 169 ? 1.367 -4.302 -10.685 1.00 92.31 169 ILE A N 1
ATOM 1327 C CA . ILE A 1 169 ? 1.955 -3.458 -9.632 1.00 92.31 169 ILE A CA 1
ATOM 1328 C C . ILE A 1 169 ? 1.035 -2.268 -9.376 1.00 92.31 169 ILE A C 1
ATOM 1330 O O . ILE A 1 169 ? 0.548 -1.696 -10.377 1.00 92.31 169 ILE A O 1
#

InterPro domains:
  IPR003105 SRA-YDG [PF02182] (67-169)
  IPR003105 SRA-YDG [PS51015] (68-169)
  IPR003105 SRA-YDG [SM00466] (63-168)
  IPR015947 PUA-like superfamily [SSF88697] (49-169)
  IPR036987 SRA-YDG superfamily [G3DSA:2.30.280.10] (50-168)
  IPR051357 Histone-lysine N-methyltransferase SUVAR3-9 [PTHR45660] (9-168)

Radius of gyration: 18.23 Å; chains: 1; bounding box: 49×44×47 Å

Foldseek 3Di:
DDPVQLVVLLVLLVVLVVQLVVQLVVQVVVVCVVCPPPPPDPDPSLVVSLVVCVVVVQQACQVPLDFDDQRSDDPPDDDDALSSCCSPNVAVDRDDQWDWDALVRDPNSHIATRGGDDDCLDVPWDCPPVDTDDDDDDCADPVSDRNGDDDCDDRNVNHVVCVVVVTHD

Secondary structure (DSSP, 8-state):
--HHHHHHHHHHHHHHHHHHHHHHHHHHHHHHHHH-TT------HHHHHHHHHHHTT--TTSS----SPPTT--TT---S-HHHHHHHTS---SS-SEEEE-GGGSTTSS-EEEEE---S-STT-EE-SS-EE-PPS--B-TTS-B-S---S-HHHHHHHHHHHHT---